Protein AF-R7C4X4-F1 (afdb_monomer_lite)

Radius of gyration: 31.66 Å; chains: 1; bounding box: 74×42×86 Å

Secondary structure (DSSP, 8-state):
-B-TTT--B--TT-SB-TTT--B--------------------------TT--TTSB-PPPPHHHHHHHHHHHHSTTHHHHHHHHHHHTSSSBHHHHHHHHHHHHHHHHHHHHHHHHHHHHHHHHHHHHHHHHHHHHHHH--

Sequence (142 aa):
MFCGNCGKPLNEGALFCPECGTPVKKIETENVNVEETTASQAQPNNIPIRNYDPRFDYTPLGAWSYFLYTLLFSIPIIGFIFAIVFAVGGTNRINLRNYARSYFCWLLITVVLVIILLIVGFAIAGTVYNIFDHSGYYHYYM

Structure (mmCIF, N/CA/C/O backbone):
data_AF-R7C4X4-F1
#
_entry.id   AF-R7C4X4-F1
#
loop_
_atom_site.group_PDB
_atom_site.id
_atom_site.type_symbol
_atom_site.label_atom_id
_atom_site.label_alt_id
_atom_site.label_comp_id
_atom_site.label_asym_id
_atom_site.label_entity_id
_atom_site.label_seq_id
_atom_site.pdbx_PDB_ins_code
_atom_site.Cartn_x
_atom_site.Cartn_y
_atom_site.Cartn_z
_atom_site.occupancy
_atom_site.B_iso_or_equiv
_atom_site.auth_seq_id
_atom_site.auth_comp_id
_atom_site.auth_asym_id
_atom_site.auth_atom_id
_atom_site.pdbx_PDB_model_num
ATOM 1 N N . MET A 1 1 ? -21.235 24.854 37.157 1.00 74.75 1 MET A N 1
ATOM 2 C CA . MET A 1 1 ? -21.157 23.435 36.709 1.00 74.75 1 MET A CA 1
ATOM 3 C C . MET A 1 1 ? -22.528 22.779 36.902 1.00 74.75 1 MET A C 1
ATOM 5 O O . MET A 1 1 ? -23.256 23.259 37.757 1.00 74.75 1 MET A O 1
ATOM 9 N N . PHE A 1 2 ? -22.931 21.764 36.128 1.00 82.88 2 PHE A N 1
ATOM 10 C CA . PHE A 1 2 ? -24.232 21.077 36.297 1.00 82.88 2 PHE A CA 1
ATOM 11 C C . PHE A 1 2 ? -24.033 19.674 36.877 1.00 82.88 2 PHE A C 1
ATOM 13 O O . PHE A 1 2 ? -23.012 19.036 36.623 1.00 82.88 2 PHE A O 1
ATOM 20 N N . CYS A 1 3 ? -24.989 19.186 37.665 1.00 85.38 3 CYS A N 1
ATOM 21 C CA . CYS A 1 3 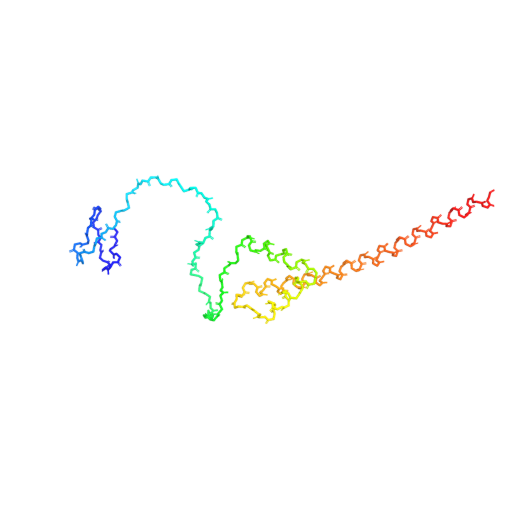? -24.936 17.839 38.224 1.00 85.38 3 CYS A CA 1
ATOM 22 C C . CYS A 1 3 ? -25.131 16.781 37.128 1.00 85.38 3 CYS A C 1
ATOM 24 O O . CYS A 1 3 ? -26.144 16.796 36.434 1.00 85.38 3 CYS A O 1
ATOM 26 N N . GLY A 1 4 ? -24.212 15.816 37.027 1.00 82.94 4 GLY A N 1
ATOM 27 C CA . GLY A 1 4 ? -24.304 14.721 36.053 1.00 82.94 4 GLY A CA 1
ATOM 28 C C . GLY A 1 4 ? -25.467 13.746 36.283 1.00 82.94 4 GLY A C 1
ATOM 29 O O . GLY A 1 4 ? -25.803 13.001 35.372 1.00 82.94 4 GLY A O 1
ATOM 30 N N . ASN A 1 5 ? -26.090 13.757 37.468 1.00 85.00 5 ASN A N 1
ATOM 31 C CA . ASN A 1 5 ? -27.221 12.880 37.782 1.00 85.00 5 ASN A CA 1
ATOM 32 C C . ASN A 1 5 ? -28.592 13.555 37.589 1.00 85.00 5 ASN A C 1
ATOM 34 O O . ASN A 1 5 ? -29.519 12.929 37.096 1.00 85.00 5 ASN A O 1
ATOM 38 N N . CYS A 1 6 ? -28.747 14.827 37.977 1.00 84.62 6 CYS A N 1
ATOM 39 C CA . CYS A 1 6 ? -30.053 15.510 37.956 1.00 84.62 6 CYS A CA 1
ATOM 40 C C . CYS A 1 6 ? -30.122 16.744 37.044 1.00 84.62 6 CYS A C 1
ATOM 42 O O . CYS A 1 6 ? -31.181 17.355 36.932 1.00 84.62 6 CYS A O 1
ATOM 44 N N . GLY A 1 7 ? -29.008 17.150 36.426 1.00 83.56 7 GLY A N 1
ATOM 45 C CA . GLY A 1 7 ? -28.955 18.252 35.460 1.00 83.56 7 GLY A CA 1
ATOM 46 C C . GLY A 1 7 ? -29.098 19.661 36.045 1.00 83.56 7 GLY A C 1
ATOM 47 O O . GLY A 1 7 ? -29.032 20.632 35.298 1.00 83.56 7 GLY A O 1
ATOM 48 N N . LYS A 1 8 ? -29.268 19.809 37.365 1.00 86.75 8 LYS A N 1
ATOM 49 C CA . LYS A 1 8 ? -29.405 21.119 38.021 1.00 86.75 8 LYS A CA 1
ATOM 50 C C . LYS A 1 8 ? -28.052 21.815 38.228 1.00 86.75 8 LYS A C 1
ATOM 52 O O . LYS A 1 8 ? -27.028 21.128 38.338 1.00 86.75 8 LYS A O 1
ATOM 57 N N . PRO A 1 9 ? -28.018 23.162 38.244 1.00 86.38 9 PRO A N 1
ATOM 58 C CA . PRO A 1 9 ? -26.784 23.907 38.462 1.00 86.38 9 PRO A CA 1
ATOM 59 C C . PRO A 1 9 ? -26.237 23.639 39.869 1.00 86.38 9 PRO A C 1
ATOM 61 O O . PRO A 1 9 ? -26.983 23.514 40.837 1.00 86.38 9 PRO A O 1
ATOM 64 N N . LEU A 1 10 ? -24.917 23.528 39.964 1.00 84.69 10 LEU A N 1
ATOM 65 C CA . LEU A 1 10 ? -24.163 23.318 41.193 1.00 84.69 10 LEU A CA 1
ATOM 66 C C . LEU A 1 10 ? -23.331 24.559 41.507 1.00 84.69 10 LEU A C 1
ATOM 68 O O . LEU A 1 10 ? -22.714 25.142 40.607 1.00 84.69 10 LEU A O 1
ATOM 72 N N . ASN A 1 11 ? -23.272 24.891 42.796 1.00 78.50 11 ASN A N 1
ATOM 73 C CA . ASN A 1 11 ? -22.441 25.967 43.322 1.00 78.50 11 ASN A CA 1
ATOM 74 C C . ASN A 1 11 ? -20.954 25.594 43.250 1.00 78.50 11 ASN A C 1
ATOM 76 O O . ASN A 1 11 ? -20.577 24.424 43.373 1.00 78.50 11 ASN A O 1
ATOM 80 N N . GLU A 1 12 ? -20.104 26.598 43.055 1.00 74.38 12 GLU A N 1
ATOM 81 C CA . GLU A 1 12 ? -18.653 26.432 42.999 1.00 74.38 12 GLU A CA 1
ATOM 82 C C . GLU A 1 12 ? -18.136 25.863 44.331 1.00 74.38 12 GLU A C 1
ATOM 84 O O . GLU A 1 12 ? -18.409 26.399 45.402 1.00 74.38 12 GLU A O 1
ATOM 89 N N . GLY A 1 13 ? -17.449 24.716 44.275 1.00 72.31 13 GLY A N 1
ATOM 90 C CA . GLY A 1 13 ? -16.902 24.037 45.456 1.00 72.31 13 GLY A CA 1
ATOM 91 C C . GLY A 1 13 ? -17.850 23.086 46.206 1.00 72.31 13 GLY A C 1
ATOM 92 O O . GLY A 1 13 ? -17.435 22.524 47.224 1.00 72.31 13 GLY A O 1
ATOM 93 N N . ALA A 1 14 ? -19.077 22.854 45.723 1.00 72.94 14 ALA A N 1
ATOM 94 C CA . ALA A 1 14 ? -20.017 21.919 46.348 1.00 72.94 14 ALA A CA 1
ATOM 95 C C . ALA A 1 14 ? -19.488 20.469 46.332 1.00 72.94 14 ALA A C 1
ATOM 97 O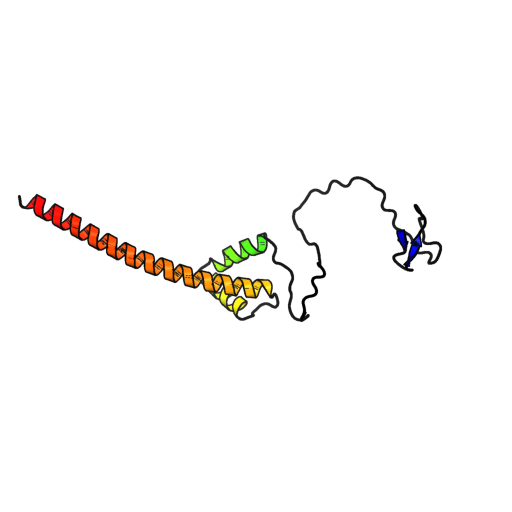 O . ALA A 1 14 ? -19.128 19.944 45.282 1.00 72.94 14 ALA A O 1
ATOM 98 N N . LEU A 1 15 ? -19.462 19.818 47.501 1.00 80.31 15 LEU A N 1
ATOM 99 C CA . LEU A 1 15 ? -19.067 18.406 47.667 1.00 80.31 15 LEU A CA 1
ATOM 100 C C . LEU A 1 15 ? -20.205 17.432 47.314 1.00 80.31 15 LEU A C 1
ATOM 102 O O . LEU A 1 15 ? -19.955 16.289 46.941 1.00 80.31 15 LEU A O 1
ATOM 106 N N . PHE A 1 16 ? -21.455 17.887 47.413 1.00 86.12 16 PHE A N 1
ATOM 107 C CA . PHE A 1 16 ? -22.663 17.108 47.145 1.00 86.12 16 PHE A CA 1
ATOM 108 C C . PHE A 1 16 ? -23.687 17.973 46.413 1.00 86.12 16 PHE A C 1
ATOM 110 O O . PHE A 1 16 ? -23.756 19.184 46.630 1.00 86.12 16 PHE A O 1
ATOM 117 N N . CYS A 1 17 ? -24.493 17.360 45.546 1.00 87.56 17 CYS A N 1
ATOM 118 C CA . CYS A 1 17 ? -25.599 18.056 44.906 1.00 87.56 17 CYS A CA 1
ATOM 119 C C . CYS A 1 17 ? -26.720 18.307 45.931 1.00 87.56 17 CYS A C 1
ATOM 121 O O . CYS A 1 17 ? -27.245 17.331 46.470 1.00 87.56 17 CYS A O 1
ATOM 123 N N . PRO A 1 18 ? -27.142 19.565 46.168 1.00 81.19 18 PRO A N 1
ATOM 124 C CA . PRO A 1 18 ? -28.185 19.880 47.151 1.00 81.19 18 PRO A CA 1
ATOM 125 C C . PRO A 1 18 ? -29.560 19.311 46.777 1.00 81.19 18 PRO A C 1
ATOM 127 O O . PRO A 1 18 ? -30.431 19.185 47.626 1.00 81.19 18 PRO A O 1
ATOM 130 N N . GLU A 1 19 ? -29.744 18.942 45.510 1.00 86.31 19 GLU A N 1
ATOM 131 C CA . GLU A 1 19 ? -31.045 18.569 44.961 1.00 86.31 19 GLU A CA 1
ATOM 132 C C . GLU A 1 19 ? -31.245 17.059 44.792 1.00 86.31 19 GLU A C 1
ATOM 134 O O . GLU A 1 19 ? -32.376 16.587 44.785 1.00 86.31 19 GLU A O 1
ATOM 139 N N . CYS A 1 20 ? -30.173 16.289 44.599 1.00 83.75 20 CYS A N 1
ATOM 140 C CA . CYS A 1 20 ? -30.262 14.834 44.415 1.00 83.75 20 CYS A CA 1
ATOM 141 C C . CYS A 1 20 ? -29.333 14.044 45.342 1.00 83.75 20 CYS A C 1
ATOM 143 O O . CYS A 1 20 ? -29.307 12.819 45.274 1.00 83.75 20 CYS A O 1
ATOM 145 N N . GLY A 1 21 ? -28.548 14.727 46.182 1.00 79.25 21 GLY A N 1
ATOM 146 C CA . GLY A 1 21 ? -27.663 14.108 47.166 1.00 79.25 21 GLY A CA 1
ATOM 147 C C . GLY A 1 21 ? -26.431 13.408 46.588 1.00 79.25 21 GLY A C 1
ATOM 148 O O . GLY A 1 21 ? -25.618 12.900 47.356 1.00 79.25 21 GLY A O 1
ATOM 149 N N . THR A 1 22 ? -26.240 13.375 45.262 1.00 85.88 22 THR A N 1
ATOM 150 C CA . THR A 1 22 ? -25.076 12.689 44.682 1.00 85.88 22 THR A CA 1
ATOM 151 C C . THR A 1 22 ? -23.781 13.450 44.968 1.00 85.88 22 THR A C 1
ATOM 153 O O . THR A 1 22 ? -23.758 14.672 44.769 1.00 85.88 22 THR A O 1
ATOM 156 N N . PRO A 1 23 ? -22.698 12.760 45.375 1.00 85.12 23 PRO A N 1
ATOM 157 C CA . PRO A 1 23 ? -21.402 13.390 45.590 1.00 85.12 23 PRO A CA 1
ATOM 158 C C . PRO A 1 23 ? -20.868 13.970 44.281 1.00 85.12 23 PRO A C 1
ATOM 160 O O . PRO A 1 23 ? -20.911 13.332 43.228 1.00 85.12 23 PRO A O 1
ATOM 163 N N . VAL A 1 24 ? -20.363 15.195 44.349 1.00 79.00 24 VAL A N 1
ATOM 164 C CA . VAL A 1 24 ? -19.732 15.886 43.227 1.00 79.00 24 VAL A CA 1
ATOM 165 C C . VAL A 1 24 ? -18.232 15.664 43.362 1.00 79.00 24 VAL A C 1
ATOM 167 O O . VAL A 1 24 ? -17.611 16.103 44.329 1.00 79.00 24 VAL A O 1
ATOM 170 N N . LYS A 1 25 ? -17.638 14.948 42.405 1.00 75.94 25 LYS A N 1
ATOM 171 C CA . LYS A 1 25 ? -16.193 14.700 42.386 1.00 75.94 25 LYS A CA 1
ATOM 172 C C . LYS A 1 25 ? -15.473 16.028 42.125 1.00 75.94 25 LYS A C 1
ATOM 174 O O . LYS A 1 25 ? -15.532 16.543 41.010 1.00 75.94 25 LYS A O 1
ATOM 179 N N . LYS A 1 26 ? -14.827 16.596 43.150 1.00 62.94 26 LYS A N 1
ATOM 180 C CA . LYS A 1 26 ? -13.971 17.779 42.998 1.00 62.94 26 LYS A CA 1
ATOM 181 C C . LYS A 1 26 ? -12.802 17.428 42.077 1.00 62.94 26 LYS A C 1
ATOM 183 O O . LYS A 1 26 ? -12.099 16.452 42.318 1.00 62.94 26 LYS A O 1
ATOM 188 N N . ILE A 1 27 ? -12.623 18.209 41.017 1.00 60.09 27 ILE A N 1
ATOM 189 C CA . ILE A 1 27 ? -11.378 18.224 40.251 1.00 60.09 27 ILE A CA 1
ATOM 190 C C . ILE A 1 27 ? -10.518 19.284 40.930 1.00 60.09 27 ILE A C 1
ATOM 192 O O . ILE A 1 27 ? -10.688 20.476 40.686 1.00 60.09 27 ILE A O 1
ATOM 196 N N . GLU A 1 28 ? -9.673 18.853 41.861 1.00 56.09 28 GLU A N 1
ATOM 197 C CA . GLU A 1 28 ? -8.580 19.682 42.355 1.00 56.09 28 GLU A CA 1
ATOM 198 C C . GLU A 1 28 ? -7.533 19.754 41.240 1.00 56.09 28 GLU A C 1
ATOM 200 O O . GLU A 1 28 ? -7.070 18.738 40.724 1.00 56.09 28 GLU A O 1
ATOM 205 N N . THR A 1 29 ? -7.238 20.973 40.796 1.00 51.31 29 THR A N 1
ATOM 206 C CA . THR A 1 29 ? -6.131 21.294 39.895 1.00 51.31 29 THR A CA 1
ATOM 207 C C . THR A 1 29 ? -4.812 20.963 40.588 1.00 51.31 29 THR A C 1
ATOM 209 O O . THR A 1 29 ? -4.206 21.822 41.223 1.00 51.31 29 THR A O 1
ATOM 212 N N . GLU A 1 30 ? -4.378 19.712 40.466 1.00 44.72 30 GLU A N 1
ATOM 213 C CA . GLU A 1 30 ? -3.036 19.251 40.807 1.00 44.72 30 GLU A CA 1
ATOM 214 C C . GLU A 1 30 ? -2.386 18.640 39.558 1.00 44.72 30 GLU A C 1
ATOM 216 O O . GLU A 1 30 ? -2.987 17.852 38.826 1.00 44.72 30 GLU A O 1
ATOM 221 N N . ASN A 1 31 ? -1.167 19.096 39.276 1.00 55.19 31 ASN A N 1
ATOM 222 C CA . ASN A 1 31 ? -0.390 18.786 38.084 1.00 55.19 31 ASN A CA 1
ATOM 223 C C . ASN A 1 31 ? -0.056 17.290 38.014 1.00 55.19 31 ASN A C 1
ATOM 225 O O . ASN A 1 31 ? 0.779 16.808 38.775 1.00 55.19 31 ASN A O 1
ATOM 229 N N . VAL A 1 32 ? -0.638 16.571 37.054 1.00 48.28 32 VAL A N 1
ATOM 230 C CA . VAL A 1 32 ? -0.198 15.216 36.708 1.00 48.28 32 VAL A CA 1
ATOM 231 C C . VAL A 1 32 ? 0.668 15.297 35.457 1.00 48.28 32 VAL A C 1
ATOM 233 O O . VAL A 1 32 ? 0.181 15.542 34.355 1.00 48.28 32 VAL A O 1
ATOM 236 N N . ASN A 1 33 ? 1.969 15.093 35.656 1.00 52.19 33 ASN A N 1
ATOM 237 C CA . ASN A 1 33 ? 2.911 14.747 34.603 1.00 52.19 33 ASN A CA 1
ATOM 238 C C . ASN A 1 33 ? 2.536 13.350 34.087 1.00 52.19 33 ASN A C 1
ATOM 240 O O . ASN A 1 33 ? 2.727 12.355 34.785 1.00 52.19 33 ASN A O 1
ATOM 244 N N . VAL A 1 34 ? 1.920 13.292 32.908 1.00 54.94 34 VAL A N 1
ATOM 245 C CA . VAL A 1 34 ? 1.612 12.037 32.221 1.00 54.94 34 VAL A CA 1
ATOM 246 C C . VAL A 1 34 ? 2.808 11.709 31.336 1.00 54.94 34 VAL A C 1
ATOM 248 O O . VAL A 1 34 ? 2.974 12.300 30.271 1.00 54.94 34 VAL A O 1
ATOM 251 N N . GLU A 1 35 ? 3.638 10.764 31.781 1.00 46.09 35 GLU A N 1
ATOM 252 C CA . GLU A 1 35 ? 4.561 10.053 30.899 1.00 46.09 35 GLU A CA 1
ATOM 253 C C . GLU A 1 35 ? 3.750 9.381 29.787 1.00 46.09 35 GLU A C 1
ATOM 255 O O . GLU A 1 35 ? 2.946 8.469 30.003 1.00 46.09 35 GLU A O 1
ATOM 260 N N . GLU A 1 36 ? 3.951 9.892 28.578 1.00 47.34 36 GLU A N 1
ATOM 261 C CA . GLU A 1 36 ? 3.301 9.478 27.348 1.00 47.34 36 GLU A CA 1
ATOM 262 C C . GLU A 1 36 ? 3.839 8.110 26.909 1.00 47.34 36 GLU A C 1
ATOM 264 O O . GLU A 1 36 ? 4.665 7.985 26.008 1.00 47.34 36 GLU A O 1
ATOM 269 N N . THR A 1 37 ? 3.350 7.041 27.540 1.00 40.84 37 THR A N 1
ATOM 270 C CA . THR A 1 37 ? 3.379 5.723 26.902 1.00 40.84 37 THR A CA 1
ATOM 271 C C . THR A 1 37 ? 2.332 5.750 25.798 1.00 40.84 37 THR A C 1
ATOM 273 O O . THR A 1 37 ? 1.127 5.690 26.046 1.00 40.84 37 THR A O 1
ATOM 276 N N . THR A 1 38 ? 2.806 5.924 24.566 1.00 47.94 38 THR A N 1
ATOM 277 C CA . THR A 1 38 ? 2.012 6.134 23.356 1.00 47.94 38 THR A CA 1
ATOM 278 C C . THR A 1 38 ? 1.187 4.891 23.006 1.00 47.94 38 THR A C 1
ATOM 280 O O . THR A 1 38 ? 1.542 4.082 22.154 1.00 47.94 38 THR A O 1
ATOM 283 N N . ALA A 1 39 ? 0.035 4.756 23.650 1.00 50.12 39 ALA A N 1
ATOM 284 C CA . ALA A 1 39 ? -1.083 3.941 23.204 1.00 50.12 39 ALA A CA 1
ATOM 285 C C . ALA A 1 39 ? -2.319 4.845 23.178 1.00 50.12 39 ALA A C 1
ATOM 287 O O . ALA A 1 39 ? -3.174 4.800 24.059 1.00 50.12 39 ALA A O 1
ATOM 288 N N . SER A 1 40 ? -2.381 5.725 22.173 1.00 46.50 40 SER A N 1
ATOM 289 C CA . SER A 1 40 ? -3.550 6.573 21.948 1.00 46.50 40 SER A CA 1
ATOM 290 C C . SER A 1 40 ? -4.733 5.713 21.499 1.00 46.50 40 SER A C 1
ATOM 292 O O . SER A 1 40 ? -4.874 5.354 20.329 1.00 46.50 40 SER A O 1
ATOM 294 N N . GLN A 1 41 ? -5.572 5.361 22.470 1.00 61.78 41 GLN A N 1
ATOM 295 C CA . GLN A 1 41 ? -7.000 5.146 22.291 1.00 61.78 41 GLN A CA 1
ATOM 296 C C . GLN A 1 41 ? -7.744 6.390 22.808 1.00 61.78 41 GLN A C 1
ATOM 298 O O . GLN A 1 41 ? -7.878 6.563 24.013 1.00 61.78 41 GLN A O 1
ATOM 303 N N . ALA A 1 42 ? -8.232 7.241 21.899 1.00 51.66 42 ALA A N 1
ATOM 304 C CA . ALA A 1 42 ? -9.310 8.234 22.075 1.00 51.66 42 ALA A CA 1
ATOM 305 C C . ALA A 1 42 ? -9.591 8.848 20.680 1.00 51.66 42 ALA A C 1
ATOM 307 O O . ALA A 1 42 ? -8.643 9.144 19.967 1.00 51.66 42 ALA A O 1
ATOM 308 N N . GLN A 1 43 ? -10.801 9.068 20.152 1.00 47.44 43 GLN A N 1
ATOM 309 C CA . GLN A 1 43 ? -12.147 9.237 20.708 1.00 47.44 43 GLN A CA 1
ATOM 310 C C . GLN A 1 43 ? -13.192 9.051 19.571 1.00 47.44 43 GLN A C 1
ATOM 312 O O . GLN A 1 43 ? -12.838 9.220 18.402 1.00 47.44 43 GLN A O 1
ATOM 317 N N . PRO A 1 44 ? -14.485 8.809 19.877 1.00 57.53 44 PRO A N 1
ATOM 318 C CA . PRO A 1 44 ? -15.565 8.848 18.905 1.00 57.53 44 PRO A CA 1
ATOM 319 C C . PRO A 1 44 ? -15.902 10.314 18.608 1.00 57.53 44 PRO A C 1
ATOM 321 O O . PRO A 1 44 ? -16.517 11.027 19.398 1.00 57.53 44 PRO A O 1
ATOM 324 N N . ASN A 1 45 ? -15.448 10.780 17.459 1.00 53.56 45 ASN A N 1
ATOM 325 C CA . ASN A 1 45 ? -15.865 12.016 16.827 1.00 53.56 45 ASN A CA 1
ATOM 326 C C . ASN A 1 45 ? -17.214 11.766 16.137 1.00 53.56 45 ASN A C 1
ATOM 328 O O . ASN A 1 45 ? -17.312 10.940 15.234 1.00 53.56 45 ASN A O 1
ATOM 332 N N . ASN A 1 46 ? -18.260 12.465 16.589 1.00 63.75 46 ASN A N 1
ATOM 333 C CA . ASN A 1 46 ? -19.607 12.444 16.013 1.00 63.75 46 ASN A CA 1
ATOM 334 C C . ASN A 1 46 ? -19.596 13.060 14.602 1.00 63.75 46 ASN A C 1
ATOM 336 O O . ASN A 1 46 ? -20.033 14.188 14.386 1.00 63.75 46 ASN A O 1
ATOM 340 N N . ILE A 1 47 ? -19.035 12.333 13.642 1.00 61.22 47 ILE A N 1
ATOM 341 C CA . ILE A 1 47 ? -19.274 12.552 12.226 1.00 61.22 47 ILE A CA 1
ATOM 342 C C . ILE A 1 47 ? -20.607 11.850 11.963 1.00 61.22 47 ILE A C 1
ATOM 344 O O . ILE A 1 47 ? -20.682 10.638 12.181 1.00 61.22 47 ILE A O 1
ATOM 348 N N . PRO A 1 48 ? -21.669 12.543 11.520 1.00 64.19 48 PRO A N 1
ATOM 349 C CA . PRO A 1 48 ? -22.887 11.865 11.114 1.00 64.19 48 PRO A CA 1
ATOM 350 C C . PRO A 1 48 ? -22.578 11.077 9.836 1.00 64.19 48 PRO A C 1
ATOM 352 O O . PRO A 1 48 ? -22.713 11.592 8.725 1.00 64.19 48 PRO A O 1
ATOM 355 N N . ILE A 1 49 ? -22.119 9.830 9.987 1.00 63.22 49 ILE A N 1
ATOM 356 C CA . ILE A 1 49 ? -22.026 8.861 8.898 1.00 63.22 49 ILE A CA 1
ATOM 357 C C . ILE A 1 49 ? -23.464 8.665 8.411 1.00 63.22 49 ILE A C 1
ATOM 359 O O . ILE A 1 49 ? -24.264 7.960 9.028 1.00 63.22 49 ILE A O 1
ATOM 363 N N . ARG A 1 50 ? -23.830 9.365 7.332 1.00 65.69 50 ARG A N 1
ATOM 364 C CA . ARG A 1 50 ? -25.088 9.144 6.616 1.00 65.69 50 ARG A CA 1
ATOM 365 C C . ARG A 1 50 ? -25.027 7.686 6.150 1.00 65.69 50 ARG A C 1
ATOM 367 O O . ARG A 1 50 ? -24.218 7.385 5.282 1.00 65.69 50 ARG A O 1
ATOM 374 N N . ASN A 1 51 ? -25.836 6.808 6.747 1.00 73.12 51 ASN A N 1
ATOM 375 C CA . ASN A 1 51 ? -25.810 5.347 6.562 1.00 73.12 51 ASN A CA 1
ATOM 376 C C . ASN A 1 51 ? -24.757 4.587 7.409 1.00 73.12 51 ASN A C 1
ATOM 378 O O . ASN A 1 51 ? -23.930 3.844 6.884 1.00 73.12 51 ASN A O 1
ATOM 382 N N . TYR A 1 52 ? -24.782 4.777 8.734 1.00 80.12 52 TYR A N 1
ATOM 383 C CA . TYR A 1 52 ? -24.054 3.925 9.681 1.00 80.12 52 TYR A CA 1
ATOM 384 C C . TYR A 1 52 ? -24.714 2.542 9.776 1.00 80.12 52 TYR A C 1
ATOM 386 O O . TYR A 1 52 ? -25.816 2.410 10.308 1.00 80.12 52 TYR A O 1
ATOM 394 N N . ASP A 1 53 ? -24.027 1.516 9.277 1.00 86.44 53 ASP A N 1
ATOM 395 C CA . ASP A 1 53 ? -24.394 0.1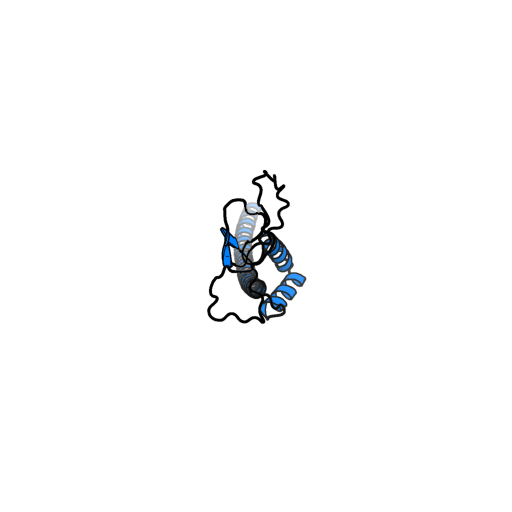16 9.506 1.00 86.44 53 ASP A CA 1
ATOM 396 C C . ASP A 1 53 ? -23.634 -0.421 10.739 1.00 86.44 53 ASP A C 1
ATOM 398 O O . ASP A 1 53 ? -22.408 -0.564 10.667 1.00 86.44 53 ASP A O 1
ATOM 402 N N . PRO A 1 54 ? -24.322 -0.747 11.854 1.00 84.94 54 PRO A N 1
ATOM 403 C CA . PRO A 1 54 ? -23.696 -1.216 13.093 1.00 84.94 54 PRO A CA 1
ATOM 404 C C . PRO A 1 54 ? -23.011 -2.584 12.969 1.00 84.94 54 PRO A C 1
ATOM 406 O O . PRO A 1 54 ? -22.288 -2.989 13.879 1.00 84.94 54 PRO A O 1
ATOM 409 N N . ARG A 1 55 ? -23.208 -3.317 11.865 1.00 87.56 55 ARG A N 1
ATOM 410 C CA . ARG A 1 55 ? -22.495 -4.575 11.597 1.00 87.56 55 ARG A CA 1
ATOM 411 C C . ARG A 1 55 ? -21.011 -4.356 11.290 1.00 87.56 55 ARG A C 1
ATOM 413 O O . ARG A 1 55 ? -20.215 -5.284 11.447 1.00 87.56 55 ARG A O 1
ATOM 420 N N . PHE A 1 56 ? -20.642 -3.167 10.820 1.00 88.75 56 PHE A N 1
ATOM 421 C CA . PHE A 1 56 ? -19.282 -2.856 10.396 1.00 88.75 56 PHE A CA 1
ATOM 422 C C . PHE A 1 56 ? -18.563 -1.967 11.403 1.00 88.75 56 PHE A C 1
ATOM 424 O O . PHE A 1 56 ? -19.130 -1.053 11.995 1.00 88.75 56 PHE A O 1
ATOM 431 N N . ASP A 1 57 ? -17.271 -2.234 11.562 1.00 89.25 57 ASP A N 1
ATOM 432 C CA . ASP A 1 57 ? -16.392 -1.459 12.425 1.00 89.25 57 ASP A CA 1
ATOM 433 C C . ASP A 1 57 ? -15.641 -0.412 11.587 1.00 89.25 57 ASP A C 1
ATOM 435 O O . ASP A 1 57 ? -14.903 -0.744 10.648 1.00 89.25 57 ASP A O 1
ATOM 439 N N . TYR A 1 58 ? -15.868 0.855 11.938 1.00 86.12 58 TYR A N 1
ATOM 440 C CA . TYR A 1 58 ? -15.321 2.047 11.287 1.00 86.12 58 TYR A CA 1
ATOM 441 C C . TYR A 1 58 ? -14.172 2.678 12.076 1.00 86.12 58 TYR A C 1
ATOM 443 O O . TYR A 1 58 ? -13.722 3.768 11.720 1.00 86.12 58 TYR A O 1
ATOM 451 N N . THR A 1 59 ? -13.681 2.019 13.130 1.00 85.31 59 THR A N 1
ATOM 452 C CA . THR A 1 59 ? -12.552 2.528 13.911 1.00 85.31 59 THR A CA 1
ATOM 453 C C . THR A 1 59 ? -11.346 2.793 13.001 1.00 85.31 59 THR A C 1
ATOM 455 O O . THR A 1 59 ? -10.992 1.950 12.161 1.00 85.31 59 THR A O 1
ATOM 458 N N . PRO A 1 60 ? -10.734 3.989 13.083 1.00 87.12 60 PRO A N 1
ATOM 459 C CA . PRO A 1 60 ? -9.584 4.314 12.256 1.00 87.12 60 PRO A CA 1
ATOM 460 C C . PRO A 1 60 ? -8.404 3.414 12.629 1.00 87.12 60 PRO A C 1
ATOM 462 O O . PRO A 1 60 ? -8.180 3.103 13.799 1.00 87.12 60 PRO A O 1
ATOM 465 N N . LEU A 1 61 ? -7.632 2.996 11.624 1.00 88.88 61 LEU A N 1
ATOM 466 C CA . LEU A 1 61 ? -6.378 2.291 11.868 1.00 88.88 61 LEU A CA 1
ATOM 467 C C . LEU A 1 61 ? -5.350 3.266 12.449 1.00 88.88 61 LEU A C 1
ATOM 469 O O . LEU A 1 61 ? -5.174 4.371 11.936 1.00 88.88 61 LEU A O 1
ATOM 473 N N . GLY A 1 62 ? -4.641 2.838 13.491 1.00 92.75 62 GLY A N 1
ATOM 474 C CA . GLY A 1 62 ? -3.486 3.575 13.994 1.00 92.75 62 GLY A CA 1
ATOM 475 C C . GLY A 1 62 ? -2.324 3.552 12.997 1.00 92.75 62 GLY A C 1
ATOM 476 O O . GLY A 1 62 ? -2.216 2.646 12.167 1.00 92.75 62 GLY A O 1
ATOM 477 N N . ALA A 1 63 ? -1.409 4.517 13.111 1.00 89.88 63 ALA A N 1
ATOM 478 C CA . ALA A 1 63 ? -0.223 4.614 12.254 1.00 89.88 63 ALA A CA 1
ATOM 479 C C . ALA A 1 63 ? 0.620 3.321 12.256 1.00 89.88 63 ALA A C 1
ATOM 481 O O . ALA A 1 63 ? 0.987 2.807 11.200 1.00 89.88 63 ALA A O 1
ATOM 482 N N . TRP A 1 64 ? 0.842 2.734 13.436 1.00 91.75 64 TRP A N 1
ATOM 483 C CA . TRP A 1 64 ? 1.558 1.463 13.584 1.00 91.75 64 TRP A CA 1
ATOM 484 C C . TRP A 1 64 ? 0.851 0.289 12.915 1.00 91.75 64 TRP A C 1
ATOM 486 O O . TRP A 1 64 ? 1.505 -0.592 12.358 1.00 91.75 64 TRP A O 1
ATOM 496 N N . SER A 1 65 ? -0.483 0.281 12.927 1.00 91.31 65 SER A N 1
ATOM 497 C CA . SER A 1 65 ? -1.252 -0.733 12.212 1.00 91.31 65 SER A CA 1
ATOM 498 C C . SER A 1 65 ? -1.031 -0.615 10.710 1.00 91.31 65 SER A C 1
ATOM 500 O O . SER A 1 65 ? -0.784 -1.631 10.071 1.00 91.31 65 SER A O 1
ATOM 502 N N . TYR A 1 66 ? -1.053 0.599 10.147 1.00 91.94 66 TYR A N 1
ATOM 503 C CA . TYR A 1 66 ? -0.738 0.792 8.728 1.00 91.94 66 TYR A CA 1
ATOM 504 C C . TYR A 1 66 ? 0.645 0.257 8.382 1.00 91.94 66 TYR A C 1
ATOM 506 O O . TYR A 1 66 ? 0.776 -0.480 7.409 1.00 91.94 66 TYR A O 1
ATOM 514 N N . PHE A 1 67 ? 1.656 0.558 9.195 1.00 94.94 67 PHE A N 1
ATOM 515 C CA . PHE A 1 67 ? 3.006 0.045 8.981 1.00 94.94 67 PHE A CA 1
ATOM 516 C C . PHE A 1 67 ? 3.058 -1.494 9.000 1.00 94.94 67 PHE A C 1
ATOM 518 O O . PHE A 1 67 ? 3.550 -2.103 8.052 1.00 94.94 67 PHE A O 1
ATOM 525 N N . LEU A 1 68 ? 2.486 -2.139 10.022 1.00 95.12 68 LEU A N 1
ATOM 526 C CA . LEU A 1 68 ? 2.471 -3.604 10.128 1.00 95.12 68 LEU A CA 1
ATOM 527 C C . LEU A 1 68 ? 1.685 -4.271 8.995 1.00 95.12 68 LEU A C 1
ATOM 529 O O . LEU A 1 68 ? 2.132 -5.281 8.457 1.00 95.12 68 LEU A O 1
ATOM 533 N N . TYR A 1 69 ? 0.533 -3.716 8.610 1.00 94.69 69 TYR A N 1
ATOM 534 C CA . TYR A 1 69 ? -0.240 -4.236 7.482 1.00 94.69 69 TYR A CA 1
ATOM 535 C C . TYR A 1 69 ? 0.480 -4.007 6.147 1.00 94.69 69 TYR A C 1
ATOM 537 O O . TYR A 1 69 ? 0.437 -4.888 5.294 1.00 94.69 69 TYR A O 1
ATOM 545 N N . THR A 1 70 ? 1.203 -2.891 5.987 1.00 94.31 70 THR A N 1
ATOM 546 C CA . THR A 1 70 ? 2.081 -2.659 4.825 1.00 94.31 70 THR A CA 1
ATOM 547 C C . THR A 1 70 ? 3.142 -3.752 4.746 1.00 94.31 70 THR A C 1
ATOM 549 O O . THR A 1 70 ? 3.340 -4.343 3.686 1.00 94.31 70 THR A O 1
ATOM 552 N N . LEU A 1 71 ? 3.803 -4.062 5.866 1.00 94.44 71 LEU A N 1
ATOM 553 C CA . LEU A 1 71 ? 4.818 -5.111 5.930 1.00 94.44 71 LEU A CA 1
ATOM 554 C C . LEU A 1 71 ? 4.213 -6.487 5.619 1.00 94.44 71 LEU A C 1
ATOM 556 O O . LEU A 1 71 ? 4.760 -7.220 4.802 1.00 94.44 71 LEU A O 1
ATOM 560 N N . LEU A 1 72 ? 3.062 -6.810 6.218 1.00 95.00 72 LEU A N 1
ATOM 561 C CA . LEU A 1 72 ? 2.355 -8.072 6.000 1.00 95.00 72 LEU A CA 1
ATOM 562 C C . LEU A 1 72 ? 1.986 -8.261 4.526 1.00 95.00 72 LEU A C 1
ATOM 564 O O . LEU A 1 72 ? 2.250 -9.325 3.974 1.00 95.00 72 LEU A O 1
ATOM 568 N N . PHE A 1 73 ? 1.396 -7.248 3.886 1.00 94.62 73 PHE A N 1
ATOM 569 C CA . PHE A 1 73 ? 0.975 -7.336 2.486 1.00 94.62 73 PHE A CA 1
ATOM 570 C C . PHE A 1 73 ? 2.143 -7.295 1.496 1.00 94.62 73 PHE A C 1
ATOM 572 O O . PHE A 1 73 ? 2.007 -7.823 0.395 1.00 94.62 73 PHE A O 1
ATOM 579 N N . SER A 1 74 ? 3.296 -6.753 1.896 1.00 91.31 74 SER A N 1
ATOM 580 C CA . SER A 1 74 ? 4.527 -6.780 1.089 1.00 91.31 74 SER A CA 1
ATOM 581 C C . SER A 1 74 ? 5.117 -8.185 0.939 1.00 91.31 74 SER A C 1
ATOM 583 O O . SER A 1 74 ? 5.950 -8.411 0.062 1.00 91.31 74 SER A O 1
ATOM 585 N N . ILE A 1 75 ? 4.709 -9.147 1.776 1.00 93.69 75 ILE A N 1
ATOM 586 C CA . ILE A 1 75 ? 5.177 -10.532 1.673 1.00 93.69 75 ILE A CA 1
ATOM 587 C C . ILE A 1 75 ? 4.500 -11.190 0.458 1.00 93.69 75 ILE A C 1
ATOM 589 O O . ILE A 1 75 ? 3.275 -11.295 0.433 1.00 93.69 75 ILE A O 1
ATOM 593 N N . PRO A 1 76 ? 5.250 -11.714 -0.525 1.00 86.88 76 PRO A N 1
ATOM 594 C CA . PRO A 1 76 ? 4.700 -12.068 -1.832 1.00 86.88 76 PRO A CA 1
ATOM 595 C C . PRO A 1 76 ? 3.630 -13.161 -1.776 1.00 86.88 76 PRO A C 1
ATOM 597 O O . PRO A 1 76 ? 2.583 -13.008 -2.382 1.00 86.88 76 PRO A O 1
ATOM 600 N N . ILE A 1 77 ? 3.857 -14.256 -1.046 1.00 92.75 77 ILE A N 1
ATOM 601 C CA . ILE A 1 77 ? 2.886 -15.363 -0.993 1.00 92.75 77 ILE A CA 1
ATOM 602 C C . ILE A 1 77 ? 1.855 -15.106 0.107 1.00 92.75 77 ILE A C 1
ATOM 604 O O . ILE A 1 77 ? 0.653 -15.044 -0.138 1.00 92.75 77 ILE A O 1
ATOM 608 N N . ILE A 1 78 ? 2.336 -14.934 1.336 1.00 94.44 78 ILE A N 1
ATOM 609 C CA . ILE A 1 78 ? 1.487 -14.828 2.525 1.00 94.44 78 ILE A CA 1
ATOM 610 C C . ILE A 1 78 ? 0.681 -13.525 2.496 1.00 94.44 78 ILE A C 1
ATOM 612 O O . ILE A 1 78 ? -0.533 -13.539 2.689 1.00 94.44 78 ILE A O 1
ATOM 616 N N . GLY A 1 79 ? 1.340 -12.407 2.195 1.00 93.56 79 GLY A N 1
ATOM 617 C CA . GLY A 1 79 ? 0.710 -11.096 2.102 1.00 93.56 79 GLY A CA 1
ATOM 618 C C . GLY A 1 79 ? -0.326 -11.017 0.993 1.00 93.56 79 GLY A C 1
ATOM 619 O O . GLY A 1 79 ? -1.403 -10.474 1.222 1.00 93.56 79 GLY A O 1
ATOM 620 N N . PHE A 1 80 ? -0.063 -11.631 -0.162 1.00 92.62 80 PHE A N 1
ATOM 621 C CA . PHE A 1 80 ? -1.020 -11.693 -1.269 1.00 92.62 80 PHE A CA 1
ATOM 622 C C . PHE A 1 80 ? -2.302 -12.446 -0.894 1.00 92.62 80 PHE A C 1
ATOM 624 O O . PHE A 1 80 ? -3.402 -11.962 -1.164 1.00 92.62 80 PHE A O 1
ATOM 631 N N . ILE A 1 81 ? -2.184 -13.581 -0.196 1.00 94.75 81 ILE A N 1
ATOM 632 C CA . ILE A 1 81 ? -3.348 -14.334 0.296 1.00 94.75 81 ILE A CA 1
ATOM 633 C C . ILE A 1 81 ? -4.156 -13.483 1.285 1.00 94.75 81 ILE A C 1
ATOM 635 O O . ILE A 1 81 ? -5.369 -13.334 1.121 1.00 94.75 81 ILE A O 1
ATOM 639 N N . PHE A 1 82 ? -3.501 -12.880 2.283 1.00 95.19 82 PHE A N 1
ATOM 640 C CA . PHE A 1 82 ? -4.185 -12.025 3.260 1.00 95.19 82 PHE A CA 1
ATOM 641 C C . PHE A 1 82 ? -4.826 -10.791 2.617 1.00 95.19 82 PHE A C 1
ATOM 643 O O . PHE A 1 82 ? -5.948 -10.429 2.980 1.00 95.19 82 PHE A O 1
ATOM 650 N N . ALA A 1 83 ? -4.158 -10.172 1.642 1.00 94.00 83 ALA A N 1
ATOM 651 C CA . ALA A 1 83 ? -4.690 -9.039 0.897 1.00 94.00 83 ALA A CA 1
ATOM 652 C C . ALA A 1 83 ? -5.983 -9.420 0.163 1.00 94.00 83 ALA A C 1
ATOM 654 O O . ALA A 1 83 ? -6.968 -8.695 0.275 1.00 94.00 83 ALA A O 1
ATOM 655 N N . ILE A 1 84 ? -6.033 -10.581 -0.502 1.00 93.94 84 ILE A N 1
ATOM 656 C CA . ILE A 1 84 ? -7.252 -11.068 -1.171 1.00 93.94 84 ILE A CA 1
ATOM 657 C C . ILE A 1 84 ? -8.366 -11.338 -0.158 1.00 93.94 84 ILE A C 1
ATOM 659 O O . ILE A 1 84 ? -9.485 -10.848 -0.328 1.00 93.94 84 ILE A O 1
ATOM 663 N N . VAL A 1 85 ? -8.075 -12.074 0.919 1.00 95.56 85 VAL A N 1
ATOM 664 C CA . VAL A 1 85 ? -9.072 -12.413 1.949 1.00 95.56 85 VAL A CA 1
ATOM 665 C C . VAL A 1 85 ? -9.698 -11.144 2.533 1.00 95.56 85 VAL A C 1
ATOM 667 O O . VAL A 1 85 ? -10.924 -11.035 2.629 1.00 95.56 85 VAL A O 1
ATOM 670 N N . PHE A 1 86 ? -8.886 -10.143 2.877 1.00 95.69 86 PHE A N 1
ATOM 671 C CA . PHE A 1 86 ? -9.390 -8.881 3.417 1.00 95.69 86 PHE A CA 1
ATOM 672 C C . PHE A 1 86 ? -10.038 -7.985 2.359 1.00 95.69 86 PHE A C 1
ATOM 674 O O . PHE A 1 86 ? -11.011 -7.304 2.679 1.00 95.69 86 PHE A O 1
ATOM 681 N N . ALA A 1 87 ? -9.590 -8.023 1.103 1.00 93.38 87 ALA A N 1
ATOM 682 C CA . ALA A 1 87 ? -10.211 -7.273 0.016 1.00 93.38 87 ALA A CA 1
ATOM 683 C C . ALA A 1 87 ? -11.630 -7.774 -0.306 1.00 93.38 87 ALA A C 1
ATOM 685 O O . ALA A 1 87 ? -12.537 -6.961 -0.526 1.00 93.38 87 ALA A O 1
ATOM 686 N N . VAL A 1 88 ? -11.849 -9.092 -0.292 1.00 94.06 88 VAL A N 1
ATOM 687 C CA . VAL A 1 88 ? -13.157 -9.701 -0.597 1.00 94.06 88 VAL A CA 1
ATOM 688 C C . VAL A 1 88 ? -14.131 -9.583 0.580 1.00 94.06 88 VAL A C 1
ATOM 690 O O . VAL A 1 88 ? -15.331 -9.434 0.362 1.00 94.06 88 VAL A O 1
ATOM 693 N N . GLY A 1 89 ? -13.638 -9.543 1.822 1.00 89.00 89 GLY A N 1
ATOM 694 C CA . GLY A 1 89 ? -14.474 -9.231 2.989 1.00 89.00 89 GLY A CA 1
ATOM 695 C C . GLY A 1 89 ? -14.267 -10.102 4.226 1.00 89.00 89 GLY A C 1
ATOM 696 O O . GLY A 1 89 ? -15.150 -10.135 5.078 1.00 89.00 89 GLY A O 1
ATOM 697 N N . GLY A 1 90 ? -13.119 -10.762 4.383 1.00 90.62 90 GLY A N 1
ATOM 698 C CA . GLY A 1 90 ? -12.806 -11.650 5.514 1.00 90.62 90 GLY A CA 1
ATOM 699 C C . GLY A 1 90 ? -12.649 -10.986 6.894 1.00 90.62 90 GLY A C 1
ATOM 700 O O . GLY A 1 90 ? -12.181 -11.623 7.827 1.00 90.62 90 GLY A O 1
ATOM 701 N N . THR A 1 91 ? -13.002 -9.709 7.051 1.00 91.94 91 THR A N 1
ATOM 702 C CA . THR A 1 91 ? -12.943 -8.960 8.325 1.00 91.94 91 THR A CA 1
ATOM 703 C C . THR A 1 91 ? -14.119 -8.004 8.416 1.00 91.94 91 THR A C 1
ATOM 705 O O . THR A 1 91 ? -14.484 -7.465 7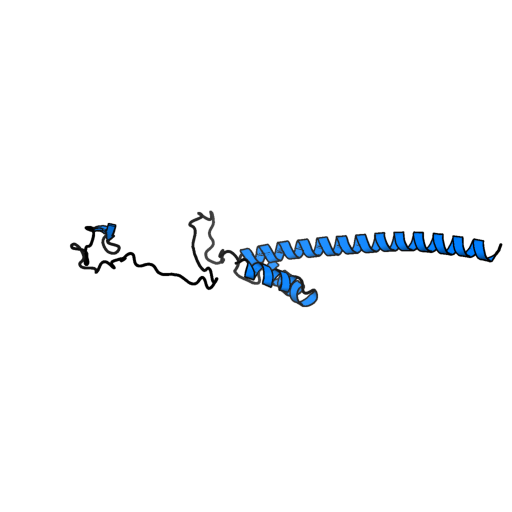.391 1.00 91.94 91 THR A O 1
ATOM 708 N N . ASN A 1 92 ? -14.716 -7.722 9.575 1.00 91.19 92 ASN A N 1
ATOM 709 C CA . ASN A 1 92 ? -15.804 -6.725 9.677 1.00 91.19 92 ASN A CA 1
ATOM 710 C C . ASN A 1 92 ? -15.305 -5.264 9.717 1.00 91.19 92 ASN A C 1
ATOM 712 O O . ASN A 1 92 ? -16.116 -4.340 9.709 1.00 91.19 92 ASN A O 1
ATOM 716 N N . ARG A 1 93 ? -13.981 -5.041 9.721 1.00 91.94 93 ARG A N 1
ATOM 717 C CA . ARG A 1 93 ? -13.379 -3.698 9.735 1.00 91.94 93 ARG A CA 1
ATOM 718 C C . ARG A 1 93 ? -13.307 -3.094 8.337 1.00 91.94 93 ARG A C 1
ATOM 720 O O . ARG A 1 93 ? -12.510 -3.545 7.512 1.00 91.94 93 ARG A O 1
ATOM 727 N N . ILE A 1 94 ? -14.087 -2.048 8.068 1.00 91.44 94 ILE A N 1
ATOM 728 C CA . ILE A 1 94 ? -14.192 -1.473 6.716 1.00 91.44 94 ILE A CA 1
ATOM 729 C C . ILE A 1 94 ? -12.889 -0.811 6.253 1.00 91.44 94 ILE A C 1
ATOM 731 O O . ILE A 1 94 ? -12.472 -0.997 5.111 1.00 91.44 94 ILE A O 1
ATOM 735 N N . ASN A 1 95 ? -12.201 -0.106 7.157 1.00 92.00 95 ASN A N 1
ATOM 736 C CA . ASN A 1 95 ? -10.966 0.615 6.844 1.00 92.00 95 ASN A CA 1
ATOM 737 C C . ASN A 1 95 ? -9.860 -0.351 6.394 1.00 92.00 95 ASN A C 1
ATOM 739 O O . ASN A 1 95 ? -9.136 -0.067 5.443 1.00 92.00 95 ASN A O 1
ATOM 743 N N . LEU A 1 96 ? -9.795 -1.539 7.009 1.00 93.56 96 LEU A N 1
ATOM 744 C CA . LEU A 1 96 ? -8.845 -2.585 6.632 1.00 93.56 96 LEU A CA 1
ATOM 745 C C . LEU A 1 96 ? -9.179 -3.208 5.267 1.00 93.56 96 LEU A C 1
ATOM 747 O O . LEU A 1 96 ? -8.267 -3.462 4.486 1.00 93.56 96 LEU A O 1
ATOM 751 N N . ARG A 1 97 ? -10.466 -3.414 4.947 1.00 93.81 97 ARG A N 1
ATOM 752 C CA . ARG A 1 97 ? -10.890 -3.907 3.619 1.00 93.81 97 ARG A CA 1
ATOM 753 C C . ARG A 1 97 ? -10.496 -2.935 2.512 1.00 93.81 97 ARG A C 1
ATOM 755 O O . ARG A 1 97 ? -9.954 -3.349 1.491 1.00 93.81 97 ARG A O 1
ATOM 762 N N . ASN A 1 98 ? -10.767 -1.647 2.715 1.00 93.00 98 ASN A N 1
ATOM 763 C CA . ASN A 1 98 ? -10.448 -0.605 1.740 1.00 93.00 98 ASN A CA 1
ATOM 764 C C . ASN A 1 98 ? -8.938 -0.485 1.535 1.00 93.00 98 ASN A C 1
ATOM 766 O O . ASN A 1 98 ? -8.481 -0.390 0.399 1.00 93.00 98 ASN A O 1
ATOM 770 N N . TYR A 1 99 ? -8.173 -0.573 2.623 1.00 94.94 99 TYR A N 1
ATOM 771 C CA . TYR A 1 99 ? -6.719 -0.588 2.567 1.00 94.94 99 TYR A CA 1
ATOM 772 C C . TYR A 1 99 ? -6.167 -1.828 1.842 1.00 94.94 99 TYR A C 1
ATOM 774 O O . TYR A 1 99 ? -5.308 -1.701 0.976 1.00 94.94 99 TYR A O 1
ATOM 782 N N . ALA A 1 100 ? -6.702 -3.024 2.111 1.00 95.94 100 ALA A N 1
ATOM 783 C CA . ALA A 1 100 ? -6.302 -4.243 1.405 1.00 95.94 100 ALA A CA 1
ATOM 784 C C . ALA A 1 100 ? -6.588 -4.163 -0.108 1.00 95.94 100 ALA A C 1
ATOM 786 O O . ALA A 1 100 ? -5.757 -4.573 -0.916 1.00 95.94 100 ALA A O 1
ATOM 787 N N . ARG A 1 101 ? -7.730 -3.584 -0.507 1.00 95.19 101 ARG A N 1
ATOM 788 C CA . ARG A 1 101 ? -8.085 -3.368 -1.923 1.00 95.19 101 ARG A CA 1
ATOM 789 C C . ARG A 1 101 ? -7.136 -2.397 -2.620 1.00 95.19 101 ARG A C 1
ATOM 791 O O . ARG A 1 101 ? -6.676 -2.696 -3.719 1.00 95.19 101 ARG A O 1
ATOM 798 N N . SER A 1 102 ? -6.845 -1.247 -2.008 1.00 95.00 102 SER A N 1
ATOM 799 C CA . SER A 1 102 ? -5.940 -0.262 -2.611 1.00 95.00 102 SER A CA 1
ATOM 800 C C . SER A 1 102 ? -4.516 -0.801 -2.715 1.00 95.00 102 SER A C 1
ATOM 802 O O . SER A 1 102 ? -3.886 -0.643 -3.760 1.00 95.00 102 SER A O 1
ATOM 804 N N . TYR A 1 103 ? -4.044 -1.501 -1.680 1.00 94.88 103 TYR A N 1
ATOM 805 C CA . TYR A 1 103 ? -2.734 -2.143 -1.681 1.00 94.88 103 TYR A CA 1
ATOM 806 C C . TYR A 1 103 ? -2.630 -3.204 -2.781 1.00 94.88 103 TYR A C 1
ATOM 808 O O . TYR A 1 103 ? -1.660 -3.210 -3.534 1.00 94.88 103 TYR A O 1
ATOM 816 N N . PHE A 1 104 ? -3.649 -4.057 -2.933 1.00 94.06 104 PHE A N 1
ATOM 817 C CA . PHE A 1 104 ? -3.698 -5.060 -3.999 1.00 94.06 104 PHE A CA 1
ATOM 818 C C . PHE A 1 104 ? -3.618 -4.427 -5.397 1.00 94.06 104 PHE A C 1
ATOM 820 O O . PHE A 1 104 ? -2.818 -4.862 -6.224 1.00 94.06 104 PHE A O 1
ATOM 827 N N . CYS A 1 105 ? -4.386 -3.363 -5.652 1.00 93.19 105 CYS A N 1
ATOM 828 C CA . CYS A 1 105 ? -4.306 -2.634 -6.920 1.00 93.19 105 CYS A CA 1
ATOM 829 C C . CYS A 1 105 ? -2.911 -2.039 -7.157 1.00 93.19 105 CYS A C 1
ATOM 831 O O . CYS A 1 105 ? -2.378 -2.149 -8.260 1.00 93.19 105 CYS A O 1
ATOM 833 N N . TRP A 1 106 ? -2.304 -1.433 -6.134 1.00 93.69 106 TRP A N 1
ATOM 834 C CA . TRP A 1 106 ? -0.968 -0.847 -6.251 1.00 93.69 106 TRP A CA 1
ATOM 835 C C . TRP A 1 106 ? 0.105 -1.914 -6.513 1.00 93.69 106 TRP A C 1
ATOM 837 O O . TRP A 1 106 ? 0.972 -1.713 -7.360 1.00 93.69 106 TRP A O 1
ATOM 847 N N . LEU A 1 107 ? 0.012 -3.076 -5.853 1.00 91.12 107 LEU A N 1
ATOM 848 C CA . LEU A 1 107 ? 0.893 -4.227 -6.078 1.00 91.12 107 LEU A CA 1
ATOM 849 C C . LEU A 1 107 ? 0.864 -4.639 -7.556 1.00 91.12 107 LEU A C 1
ATOM 851 O O . LEU A 1 107 ? 1.919 -4.740 -8.181 1.00 91.12 107 LEU A O 1
ATOM 855 N N . LEU A 1 108 ? -0.330 -4.805 -8.138 1.00 92.44 108 LEU A N 1
ATOM 856 C CA . LEU A 1 108 ? -0.463 -5.153 -9.555 1.00 92.44 108 LEU A CA 1
ATOM 857 C C . LEU A 1 108 ? 0.157 -4.100 -10.479 1.00 92.44 108 LEU A C 1
ATOM 859 O O . LEU A 1 108 ? 0.891 -4.463 -11.397 1.00 92.44 108 LEU A O 1
ATOM 863 N N . ILE A 1 109 ? -0.089 -2.811 -10.225 1.00 95.88 109 ILE A N 1
ATOM 864 C CA . ILE A 1 109 ? 0.492 -1.714 -11.018 1.00 95.88 109 ILE A CA 1
ATOM 865 C C . ILE A 1 109 ? 2.022 -1.784 -10.994 1.00 95.88 109 ILE A C 1
ATOM 867 O O . ILE A 1 109 ? 2.666 -1.694 -12.038 1.00 95.88 109 ILE A O 1
ATOM 871 N N . THR A 1 110 ? 2.610 -1.993 -9.820 1.00 93.44 110 THR A N 1
ATOM 872 C CA . THR A 1 110 ? 4.066 -2.029 -9.659 1.00 93.44 110 THR A CA 1
ATOM 873 C C . THR A 1 110 ? 4.695 -3.265 -10.272 1.00 93.44 110 THR A C 1
ATOM 875 O O . THR A 1 110 ? 5.734 -3.149 -10.914 1.00 93.44 110 THR A O 1
ATOM 878 N N . VAL A 1 111 ? 4.061 -4.434 -10.158 1.00 93.50 111 VAL A N 1
ATOM 879 C CA . VAL A 1 111 ? 4.523 -5.644 -10.855 1.00 93.50 111 VAL A CA 1
ATOM 880 C C . VAL A 1 111 ? 4.541 -5.420 -12.367 1.00 93.50 111 VAL A C 1
ATOM 882 O O . VAL A 1 111 ? 5.543 -5.722 -13.011 1.00 93.50 111 VAL A O 1
ATOM 885 N N . VAL A 1 112 ? 3.483 -4.830 -12.932 1.00 96.69 112 VAL A N 1
ATOM 886 C CA . VAL A 1 112 ? 3.424 -4.507 -14.367 1.00 96.69 112 VAL A CA 1
ATOM 887 C C . VAL A 1 112 ? 4.525 -3.519 -14.757 1.00 96.69 112 VAL A C 1
ATOM 889 O O . VAL A 1 112 ? 5.229 -3.745 -15.741 1.00 96.69 112 VAL A O 1
ATOM 892 N N . LEU A 1 113 ? 4.723 -2.455 -13.976 1.00 97.19 113 LEU A N 1
ATOM 893 C CA . LEU A 1 113 ? 5.764 -1.456 -14.225 1.00 97.19 113 LEU A CA 1
ATOM 894 C C . LEU A 1 113 ? 7.165 -2.086 -14.190 1.00 97.19 113 LEU A C 1
ATOM 896 O O . LEU A 1 113 ? 7.958 -1.855 -15.100 1.00 97.19 113 LEU A O 1
ATOM 900 N N . VAL A 1 114 ? 7.461 -2.923 -13.190 1.00 96.50 114 VAL A N 1
ATOM 901 C CA . VAL A 1 114 ? 8.744 -3.635 -13.083 1.00 96.50 114 VAL A CA 1
ATOM 902 C C . VAL A 1 114 ? 8.968 -4.543 -14.289 1.00 96.50 114 VAL A C 1
ATOM 904 O O . VAL A 1 114 ? 10.048 -4.505 -14.868 1.00 96.50 114 VAL A O 1
ATOM 907 N N . ILE A 1 115 ? 7.959 -5.304 -14.725 1.00 97.19 115 ILE A N 1
ATOM 908 C CA . ILE A 1 115 ? 8.068 -6.155 -15.922 1.00 97.19 115 ILE A CA 1
ATOM 909 C C . ILE A 1 115 ? 8.418 -5.313 -17.156 1.00 97.19 115 ILE A C 1
ATOM 911 O O . ILE A 1 115 ? 9.327 -5.675 -17.901 1.00 97.19 115 ILE A O 1
ATOM 915 N N . ILE A 1 116 ? 7.754 -4.170 -17.353 1.00 97.94 116 ILE A N 1
ATOM 916 C CA . ILE A 1 116 ? 8.047 -3.259 -18.470 1.00 97.94 116 ILE A CA 1
ATOM 917 C C . ILE A 1 116 ? 9.490 -2.749 -18.391 1.00 97.94 116 ILE A C 1
ATOM 919 O O . ILE A 1 116 ? 10.211 -2.804 -19.388 1.00 97.94 116 ILE A O 1
ATOM 923 N N . LEU A 1 117 ? 9.939 -2.294 -17.217 1.00 97.50 117 LEU A N 1
ATOM 924 C CA . LEU A 1 117 ? 11.310 -1.812 -17.032 1.00 97.50 117 LEU A CA 1
ATOM 925 C C . LEU A 1 117 ? 12.354 -2.903 -17.275 1.00 97.50 117 LEU A C 1
ATOM 927 O O . LEU A 1 117 ? 13.396 -2.613 -17.855 1.00 97.50 117 LE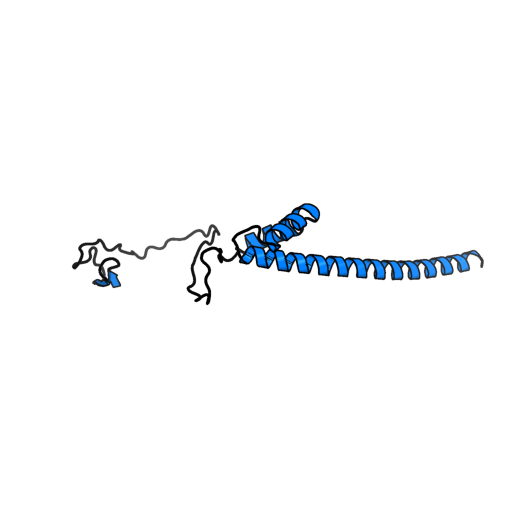U A O 1
ATOM 931 N N . LEU A 1 118 ? 12.081 -4.149 -16.882 1.00 97.25 118 LEU A N 1
ATOM 932 C CA . LEU A 1 118 ? 12.974 -5.275 -17.154 1.00 97.25 118 LEU A CA 1
ATOM 933 C C . LEU A 1 118 ? 13.056 -5.588 -18.651 1.00 97.25 118 LEU A C 1
ATOM 935 O O . LEU A 1 118 ? 14.154 -5.803 -19.156 1.00 97.25 118 LEU A O 1
ATOM 939 N N . ILE A 1 119 ? 11.932 -5.560 -19.375 1.00 96.94 119 ILE A N 1
ATOM 940 C CA . ILE A 1 119 ? 11.910 -5.770 -20.834 1.00 96.94 119 ILE A CA 1
ATOM 941 C C . ILE A 1 119 ? 12.706 -4.672 -21.545 1.00 96.94 119 ILE A C 1
ATOM 943 O O . ILE A 1 119 ? 13.569 -4.966 -22.372 1.00 96.94 119 ILE A O 1
ATOM 947 N N . VAL A 1 120 ? 12.446 -3.407 -21.205 1.00 97.19 120 VAL A N 1
ATOM 948 C CA . VAL A 1 120 ? 13.153 -2.256 -21.787 1.00 97.19 120 VAL A CA 1
ATOM 949 C C . VAL A 1 120 ? 14.641 -2.304 -21.438 1.00 97.19 120 VAL A C 1
ATOM 951 O O . VAL A 1 120 ? 15.484 -2.145 -22.319 1.00 97.19 120 VAL A O 1
ATOM 954 N N . GLY A 1 121 ? 14.978 -2.577 -20.176 1.00 95.50 121 GLY A N 1
ATOM 955 C CA . GLY A 1 121 ? 16.358 -2.696 -19.714 1.00 95.50 121 GLY A CA 1
ATOM 956 C C . GLY A 1 121 ? 17.116 -3.818 -20.420 1.00 95.50 121 GLY A C 1
ATOM 957 O O . GLY A 1 121 ? 18.244 -3.607 -20.856 1.00 95.50 121 GLY A O 1
ATOM 958 N N . PHE A 1 122 ? 16.486 -4.979 -20.608 1.00 95.88 122 PHE A N 1
ATOM 959 C CA . PHE A 1 122 ? 17.083 -6.096 -21.337 1.00 95.88 122 PHE A CA 1
ATOM 960 C C . PHE A 1 122 ? 17.290 -5.773 -22.822 1.00 95.88 122 PHE A C 1
ATOM 962 O O . PHE A 1 122 ? 18.344 -6.082 -23.373 1.00 95.88 122 PHE A O 1
ATOM 969 N N . ALA A 1 123 ? 16.331 -5.096 -23.461 1.00 94.88 123 ALA A N 1
ATOM 970 C CA . ALA A 1 123 ? 16.466 -4.660 -24.849 1.00 94.88 123 ALA A CA 1
ATOM 971 C C . ALA A 1 123 ? 17.644 -3.686 -25.034 1.00 94.88 123 ALA A C 1
ATOM 973 O O . ALA A 1 123 ? 18.446 -3.864 -25.949 1.00 94.88 123 ALA A O 1
ATOM 974 N N . ILE A 1 124 ? 17.790 -2.699 -24.143 1.00 95.50 124 ILE A N 1
ATOM 975 C CA . ILE A 1 124 ? 18.908 -1.742 -24.169 1.00 95.50 124 ILE A CA 1
ATOM 976 C C . ILE A 1 124 ? 20.240 -2.444 -23.873 1.00 95.50 124 ILE A C 1
ATOM 978 O O . ILE A 1 124 ? 21.226 -2.218 -24.568 1.00 95.50 124 ILE A O 1
ATOM 982 N N . ALA A 1 125 ? 20.290 -3.317 -22.865 1.00 93.81 125 ALA A N 1
ATOM 983 C CA . ALA A 1 125 ? 21.503 -4.072 -22.551 1.00 93.81 125 ALA A CA 1
ATOM 984 C C . ALA A 1 125 ? 21.947 -4.940 -23.738 1.00 93.81 125 ALA A C 1
ATOM 986 O O . ALA A 1 125 ? 23.133 -4.982 -24.064 1.00 93.81 125 ALA A O 1
ATOM 987 N N . GLY A 1 126 ? 20.993 -5.572 -24.426 1.00 92.50 126 GLY A N 1
ATOM 988 C CA . GLY A 1 126 ? 21.246 -6.341 -25.638 1.00 92.50 126 GLY A CA 1
ATOM 989 C C . GLY A 1 126 ? 21.833 -5.490 -26.763 1.00 92.50 126 GLY A C 1
ATOM 990 O O . GLY A 1 126 ? 22.844 -5.875 -27.346 1.00 92.50 126 GLY A O 1
ATOM 991 N N . THR A 1 127 ? 21.259 -4.324 -27.070 1.00 91.25 127 THR A N 1
ATOM 992 C CA . THR A 1 127 ? 21.794 -3.459 -28.141 1.00 91.25 127 THR A CA 1
ATOM 993 C C . THR A 1 127 ? 23.198 -2.954 -27.824 1.00 91.25 127 THR A C 1
ATOM 995 O O . THR A 1 127 ? 24.066 -2.983 -28.694 1.00 91.25 127 THR A O 1
ATOM 998 N N . VAL A 1 128 ? 23.454 -2.565 -26.574 1.00 91.19 128 VAL A N 1
ATOM 999 C CA . VAL A 1 128 ? 24.779 -2.129 -26.115 1.00 91.19 128 VAL A CA 1
ATOM 1000 C C . VAL A 1 128 ? 25.803 -3.262 -26.211 1.00 91.19 128 VAL A C 1
ATOM 1002 O O . VAL A 1 128 ? 26.890 -3.051 -26.747 1.00 91.19 128 VAL A O 1
ATOM 1005 N N . TYR A 1 129 ? 25.453 -4.471 -25.761 1.00 92.19 129 TYR A N 1
ATOM 1006 C CA . TYR A 1 129 ? 26.325 -5.645 -25.861 1.00 92.19 129 TYR A CA 1
ATOM 1007 C C . TYR A 1 129 ? 26.731 -5.938 -27.314 1.00 92.19 129 TYR A C 1
ATOM 1009 O O . TYR A 1 129 ? 27.914 -6.122 -27.591 1.00 92.19 129 TYR A O 1
ATOM 1017 N N . ASN A 1 130 ? 25.778 -5.886 -28.253 1.00 87.31 130 ASN A N 1
ATOM 1018 C CA . ASN A 1 130 ? 26.054 -6.095 -29.679 1.00 87.31 130 ASN A CA 1
ATOM 1019 C C . ASN A 1 130 ? 27.005 -5.035 -30.265 1.00 87.31 130 ASN A C 1
ATOM 1021 O O . ASN A 1 130 ? 27.870 -5.377 -31.065 1.00 87.31 130 ASN A O 1
ATOM 1025 N N . ILE A 1 131 ? 26.875 -3.760 -29.877 1.00 87.19 131 ILE A N 1
ATOM 1026 C CA . ILE A 1 131 ? 27.764 -2.68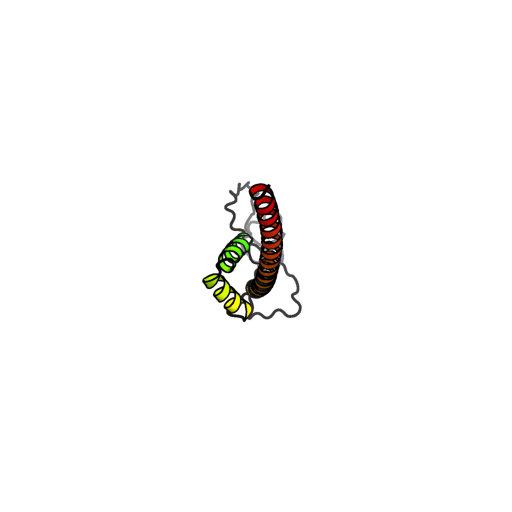3 -30.355 1.00 87.19 131 ILE A CA 1
ATOM 1027 C C . ILE A 1 131 ? 29.205 -2.914 -29.884 1.00 87.19 131 ILE A C 1
ATOM 1029 O O . ILE A 1 131 ? 30.142 -2.797 -30.678 1.00 87.19 131 ILE A O 1
ATOM 1033 N N . PHE A 1 132 ? 29.390 -3.253 -28.605 1.00 83.88 132 PHE A N 1
ATOM 1034 C CA . PHE A 1 132 ? 30.721 -3.486 -28.048 1.00 83.88 132 PHE A CA 1
ATOM 1035 C C . PHE A 1 132 ? 31.393 -4.723 -28.646 1.00 83.88 132 PHE A C 1
ATOM 1037 O O . PHE A 1 132 ? 32.561 -4.636 -29.026 1.00 83.88 132 PHE A O 1
ATOM 1044 N N . ASP A 1 133 ? 30.662 -5.828 -28.801 1.00 80.50 133 ASP A N 1
ATOM 1045 C CA . ASP A 1 133 ? 31.201 -7.046 -29.414 1.00 80.50 133 ASP A CA 1
ATOM 1046 C C . ASP A 1 133 ? 31.653 -6.791 -30.859 1.00 80.50 133 ASP A C 1
ATOM 1048 O O . ASP A 1 133 ? 32.782 -7.122 -31.223 1.00 80.50 133 ASP A O 1
ATOM 1052 N N . HIS A 1 134 ? 30.850 -6.062 -31.647 1.00 76.06 134 HIS A N 1
ATOM 1053 C CA . HIS A 1 134 ? 31.224 -5.701 -33.014 1.00 76.06 134 HIS A CA 1
ATOM 1054 C C . HIS A 1 134 ? 32.494 -4.842 -33.063 1.00 76.06 134 HIS A C 1
ATOM 1056 O O . HIS A 1 134 ? 33.378 -5.097 -33.880 1.00 76.06 134 HIS A O 1
ATOM 1062 N N . SER A 1 135 ? 32.608 -3.840 -32.183 1.00 73.31 135 SER A N 1
ATOM 1063 C CA . SER A 1 135 ? 33.789 -2.967 -32.116 1.00 73.31 135 SER A CA 1
ATOM 1064 C C . SER A 1 135 ? 35.065 -3.709 -31.696 1.00 73.31 135 SER A C 1
ATOM 1066 O O . SER A 1 135 ? 36.130 -3.442 -32.250 1.00 73.31 135 SER A O 1
ATOM 1068 N N . GLY A 1 136 ? 34.956 -4.677 -30.779 1.00 71.75 136 GLY A N 1
ATOM 1069 C CA . GLY A 1 136 ? 36.065 -5.541 -30.370 1.00 71.75 136 GLY A CA 1
ATOM 1070 C C . GLY A 1 136 ? 36.478 -6.521 -31.466 1.00 71.75 136 GLY A C 1
ATOM 1071 O O . GLY A 1 136 ? 37.674 -6.709 -31.684 1.00 71.75 136 GLY A O 1
ATOM 1072 N N . TYR A 1 137 ? 35.504 -7.068 -32.205 1.00 71.94 137 TYR A N 1
ATOM 1073 C CA . TYR A 1 137 ? 35.741 -7.864 -33.409 1.00 71.94 137 TYR A CA 1
ATOM 1074 C C . TYR A 1 137 ? 36.617 -7.061 -34.386 1.00 71.94 137 TYR A C 1
ATOM 1076 O O . TYR A 1 137 ? 37.750 -7.448 -34.653 1.00 71.94 137 TYR A O 1
ATOM 1084 N N . TYR A 1 138 ? 36.167 -5.897 -34.865 1.00 67.62 138 TYR A N 1
ATOM 1085 C CA . TYR A 1 138 ? 36.924 -5.121 -35.859 1.00 67.62 138 TYR A CA 1
ATOM 1086 C C . TYR A 1 138 ? 38.357 -4.773 -35.429 1.00 67.62 138 TYR A C 1
ATOM 1088 O O . TYR A 1 138 ? 39.236 -4.730 -36.281 1.00 67.62 138 TYR A O 1
ATOM 1096 N N . HIS A 1 139 ? 38.616 -4.588 -34.134 1.00 65.62 139 HIS A N 1
ATOM 1097 C CA . HIS A 1 139 ? 39.954 -4.291 -33.617 1.00 65.62 139 HIS A CA 1
ATOM 1098 C C . HIS A 1 139 ? 40.910 -5.501 -33.554 1.00 65.62 139 HIS A C 1
ATOM 1100 O O . HIS A 1 139 ? 42.109 -5.295 -33.396 1.00 65.62 139 HIS A O 1
ATOM 1106 N N . TYR A 1 140 ? 40.410 -6.740 -33.645 1.00 70.25 140 TYR A N 1
ATOM 1107 C CA . TYR A 1 140 ? 41.220 -7.969 -33.608 1.00 70.25 140 TYR A CA 1
ATOM 1108 C C . TYR A 1 140 ? 41.705 -8.418 -35.001 1.00 70.25 140 TYR A C 1
ATOM 1110 O O . TYR A 1 140 ? 42.695 -9.139 -35.102 1.00 70.25 140 TYR A O 1
ATOM 1118 N N . TYR A 1 141 ? 41.015 -8.017 -36.076 1.00 62.78 141 TYR A N 1
ATOM 1119 C CA . TYR A 1 141 ? 41.344 -8.416 -37.460 1.00 62.78 141 TYR A CA 1
ATOM 1120 C C . TYR A 1 141 ? 42.140 -7.368 -38.249 1.00 62.78 141 TYR A C 1
ATOM 1122 O O . TYR A 1 141 ? 42.384 -7.574 -39.440 1.00 62.78 141 TYR A O 1
ATOM 1130 N N . MET A 1 142 ? 42.490 -6.245 -37.619 1.00 54.78 142 MET A N 1
ATOM 1131 C CA . MET A 1 142 ? 43.353 -5.191 -38.166 1.00 54.78 142 MET A CA 1
ATOM 1132 C C . MET A 1 142 ? 44.717 -5.253 -37.489 1.00 54.78 142 MET A C 1
ATOM 1134 O O . MET A 1 142 ? 45.725 -5.096 -38.211 1.00 54.78 142 MET A O 1
#

Foldseek 3Di:
DADPPPRHDDDPPDQADPPPRHGDDDPDPDDDPDPCPPPDDDDDDPDPPPDDDPQADADDDDPVRLVVLLVLLVPVPRNVVVLVCLCVPVDRYPNSNVVSVVSNVVVVVVVVVVVVCVVVVVVVVVVVVVVVVVVVVVVVVD

pLDDT: mean 82.2, std 15.34, range [40.84, 97.94]